Protein AF-A0A7S3TGA1-F1 (afdb_monomer_lite)

Sequence (172 aa):
MDKLKMSPAERLKDVHIKPIEQECLDRVFEYLINKGPKKDKEANGNHSEKIGPLDLAYTLQFLGCKPSKSDVNLIIWEVDDDLDGYVSRQEFLTMYKRCIDDKTGLEPRKLFNIVQFLMYDKKFKGRVTVEETLQILYVRHGRDKLDDEIKAIFGDDEKNNDGTEKEITYGQ

Foldseek 3Di:
DPPPDDDPVRVLVVQDDDPLRVVLLVVLLVQLLPQADQDDCVVCPPSSSWRALRSVCSLCVLLVHDDDSVRSQVLQVLQCPVPPRTHHPVSSVSLLSCVLPDPPPPRDCPVVLSSLVSSLVVPSNQKHFLVSCQVVLCVRPNPVCSVVVSCVVQNPDQADPVRHGDIDGSVD

InterPro domains:
  IPR002048 EF-hand domain [PF13833] (50-99)
  IPR002048 EF-hand domain [PS50222] (67-102)
  IPR011992 EF-hand domain pair [SSF47473] (14-164)

Organism: NCBI:txid141414

Structure (mmCIF, N/CA/C/O backbone):
data_AF-A0A7S3TGA1-F1
#
_entry.id   AF-A0A7S3TGA1-F1
#
loop_
_atom_site.group_PDB
_atom_site.id
_atom_site.type_symbol
_atom_site.label_atom_id
_atom_site.label_alt_id
_atom_site.label_comp_id
_atom_site.label_asym_id
_atom_site.label_entity_id
_atom_site.label_seq_id
_atom_site.pdbx_PDB_ins_code
_atom_site.Cartn_x
_atom_site.Cartn_y
_atom_site.Cartn_z
_atom_site.occupancy
_atom_site.B_iso_or_equiv
_atom_site.auth_seq_id
_atom_site.auth_comp_id
_atom_site.auth_asym_id
_atom_site.auth_atom_id
_atom_site.pdbx_PDB_model_num
ATOM 1 N N . MET A 1 1 ? -16.727 -29.244 -26.590 1.00 51.41 1 MET A N 1
ATOM 2 C CA . MET A 1 1 ? -15.536 -28.376 -26.511 1.00 51.41 1 MET A CA 1
ATOM 3 C C . MET A 1 1 ? -15.641 -27.621 -25.205 1.00 51.41 1 MET A C 1
ATOM 5 O O . MET A 1 1 ? -16.478 -26.730 -25.110 1.00 51.41 1 MET A O 1
ATOM 9 N N . ASP A 1 2 ? -14.889 -28.032 -24.188 1.00 61.47 2 ASP A N 1
ATOM 10 C CA . ASP A 1 2 ? -14.796 -27.249 -22.957 1.00 61.47 2 ASP A CA 1
ATOM 11 C C . ASP A 1 2 ? -14.170 -25.898 -23.297 1.00 61.47 2 ASP A C 1
ATOM 13 O O . ASP A 1 2 ? -13.144 -25.838 -23.980 1.00 61.47 2 ASP A O 1
ATOM 17 N N . LYS A 1 3 ? -14.819 -24.802 -22.890 1.00 69.44 3 LYS A N 1
ATOM 18 C CA . LYS A 1 3 ? -14.255 -23.463 -23.071 1.00 69.44 3 LYS A CA 1
ATOM 19 C C . LYS A 1 3 ? -12.900 -23.427 -22.360 1.00 69.44 3 LYS A C 1
ATOM 21 O O . LYS A 1 3 ? -12.820 -23.769 -21.180 1.00 69.44 3 LYS A O 1
ATOM 26 N N . LEU A 1 4 ? -11.852 -23.030 -23.084 1.00 77.06 4 LEU A N 1
ATOM 27 C CA . LEU A 1 4 ? -10.529 -22.789 -22.510 1.00 77.06 4 LEU A CA 1
ATOM 28 C C . LEU A 1 4 ? -10.679 -21.873 -21.288 1.00 77.06 4 LEU A C 1
ATOM 30 O O . LEU A 1 4 ? -11.367 -20.853 -21.349 1.00 77.06 4 LEU A O 1
ATOM 34 N N . LYS A 1 5 ? -10.080 -22.271 -20.162 1.00 81.06 5 LYS A N 1
ATOM 35 C CA . LYS A 1 5 ? -10.094 -21.463 -18.939 1.00 81.06 5 LYS A CA 1
ATOM 36 C C . LYS A 1 5 ? -9.314 -20.171 -19.186 1.00 81.06 5 LYS A C 1
ATOM 38 O O . LYS A 1 5 ? -8.224 -20.220 -19.746 1.00 81.06 5 LYS A O 1
ATOM 43 N N . MET A 1 6 ? -9.859 -19.046 -18.726 1.00 84.00 6 MET A N 1
ATOM 44 C CA . MET A 1 6 ? -9.195 -17.741 -18.803 1.00 84.00 6 MET A CA 1
ATOM 45 C C . MET A 1 6 ? -7.861 -17.761 -18.055 1.00 84.00 6 MET A C 1
ATOM 47 O O . MET A 1 6 ? -7.774 -18.276 -16.930 1.00 84.00 6 MET A O 1
ATOM 51 N N . SER A 1 7 ? -6.844 -17.154 -18.660 1.00 86.31 7 SER A N 1
ATOM 52 C CA . SER A 1 7 ? -5.553 -16.912 -18.020 1.00 86.31 7 SER A CA 1
ATOM 53 C C . SER A 1 7 ? -5.698 -15.959 -16.821 1.00 86.31 7 SER A C 1
ATOM 55 O O . SER A 1 7 ? -6.656 -15.184 -16.756 1.00 86.31 7 SER A O 1
ATOM 57 N N . PRO A 1 8 ? -4.755 -15.969 -15.861 1.00 83.44 8 PRO A N 1
ATOM 58 C CA . PRO A 1 8 ? -4.765 -15.012 -14.754 1.00 83.44 8 PRO A CA 1
ATOM 59 C C . PRO A 1 8 ? -4.818 -13.550 -15.224 1.00 83.44 8 PRO A C 1
ATOM 61 O O . PRO A 1 8 ? -5.605 -12.769 -14.699 1.00 83.44 8 PRO A O 1
ATOM 64 N N . ALA A 1 9 ? -4.059 -13.200 -16.266 1.00 85.50 9 ALA A N 1
ATOM 65 C CA . ALA A 1 9 ? -4.036 -11.849 -16.825 1.00 85.50 9 ALA A CA 1
ATOM 66 C C . ALA A 1 9 ? -5.381 -11.433 -17.442 1.00 85.50 9 ALA A C 1
ATOM 68 O O . ALA A 1 9 ? -5.774 -10.274 -17.337 1.00 85.50 9 ALA A O 1
ATOM 69 N N . GLU A 1 10 ? -6.106 -12.363 -18.070 1.00 88.06 10 GLU A N 1
ATOM 70 C CA . GLU A 1 10 ? -7.451 -12.087 -18.584 1.00 88.06 10 GLU A CA 1
ATOM 71 C C . GLU A 1 10 ? -8.452 -11.869 -17.454 1.00 88.06 10 GLU A C 1
ATOM 73 O O . GLU A 1 10 ? -9.232 -10.927 -17.535 1.00 88.06 10 GLU A O 1
ATOM 78 N N . ARG A 1 11 ? -8.387 -12.667 -16.379 1.00 87.62 11 ARG A N 1
ATOM 79 C CA . ARG A 1 11 ? -9.258 -12.483 -15.205 1.00 87.62 11 ARG A CA 1
ATOM 80 C C . ARG A 1 11 ? -9.038 -11.130 -14.529 1.00 87.62 11 ARG A C 1
ATOM 82 O O . ARG A 1 11 ? -9.996 -10.481 -14.130 1.00 87.62 11 ARG A O 1
ATOM 89 N N . LEU A 1 12 ? -7.790 -10.661 -14.461 1.00 90.25 12 LEU A N 1
ATOM 90 C CA . LEU A 1 12 ? -7.458 -9.361 -13.866 1.00 90.25 12 LEU A CA 1
ATOM 91 C C . LEU A 1 12 ? -8.063 -8.160 -14.614 1.00 90.25 12 LEU A C 1
ATOM 93 O O . LEU A 1 12 ? -8.151 -7.073 -14.037 1.00 90.25 12 LEU A O 1
ATOM 97 N N . LYS A 1 13 ? -8.492 -8.318 -15.875 1.00 89.56 13 LYS A N 1
ATOM 98 C CA . LYS A 1 13 ? -9.178 -7.245 -16.620 1.00 89.56 13 LYS A CA 1
ATOM 99 C C . LYS A 1 13 ? -10.551 -6.928 -16.030 1.00 89.56 13 LYS A C 1
ATOM 101 O O . LYS A 1 13 ? -10.957 -5.767 -16.051 1.00 89.56 13 LYS A O 1
ATOM 106 N N . ASP A 1 14 ? -11.202 -7.932 -15.452 1.00 91.25 14 ASP A N 1
ATOM 107 C CA . ASP A 1 14 ? -12.517 -7.810 -14.821 1.00 91.25 14 ASP A CA 1
ATOM 108 C C . ASP A 1 14 ? -12.419 -7.294 -13.373 1.00 91.25 14 ASP A C 1
ATOM 110 O O . ASP A 1 14 ? -13.424 -6.955 -12.750 1.00 91.25 14 ASP A O 1
ATOM 114 N N . VAL A 1 15 ? -11.200 -7.191 -12.827 1.00 92.50 15 VAL A N 1
ATOM 115 C CA . VAL A 1 15 ? -10.955 -6.636 -11.494 1.00 92.50 15 VAL A CA 1
ATOM 116 C C . VAL A 1 15 ? -10.896 -5.111 -11.576 1.00 92.50 15 VAL A C 1
ATOM 118 O O . VAL A 1 15 ? -9.992 -4.511 -12.177 1.00 92.50 15 VAL A O 1
ATOM 121 N N . HIS A 1 16 ? -11.877 -4.473 -10.943 1.00 93.50 16 HIS A N 1
ATOM 122 C CA . HIS A 1 16 ? -12.026 -3.023 -10.904 1.00 93.50 16 HIS A CA 1
ATOM 123 C C . HIS A 1 16 ? -11.640 -2.468 -9.535 1.00 93.50 16 HIS A C 1
ATOM 125 O O . HIS A 1 16 ? -12.184 -2.869 -8.507 1.00 93.50 16 HIS A O 1
ATOM 131 N N . ILE A 1 17 ? -10.712 -1.513 -9.539 1.00 95.25 17 ILE A N 1
ATOM 132 C CA . ILE A 1 17 ? -10.335 -0.762 -8.343 1.00 95.25 17 ILE A CA 1
ATOM 133 C C . ILE A 1 17 ? -11.395 0.319 -8.127 1.00 95.25 17 ILE A C 1
ATOM 135 O O . ILE A 1 17 ? -11.766 1.028 -9.065 1.00 95.25 17 ILE A O 1
ATOM 139 N N . LYS A 1 18 ? -11.918 0.431 -6.904 1.00 95.44 18 LYS A N 1
ATOM 140 C CA . LYS A 1 18 ? -12.952 1.421 -6.589 1.00 95.44 18 LYS A CA 1
ATOM 141 C C . LYS A 1 18 ? -12.352 2.836 -6.637 1.00 95.44 18 LYS A C 1
ATOM 143 O O . LYS A 1 18 ? -11.192 2.996 -6.263 1.00 95.44 18 LYS A O 1
ATOM 148 N N . PRO A 1 19 ? -13.114 3.878 -7.028 1.00 96.50 19 PRO A N 1
ATOM 149 C CA . PRO A 1 19 ? -12.568 5.230 -7.210 1.00 96.50 19 PRO A CA 1
ATOM 150 C C . PRO A 1 19 ? -11.812 5.782 -5.993 1.00 96.50 19 PRO A C 1
ATOM 152 O O . PRO A 1 19 ? -10.710 6.295 -6.135 1.00 96.50 19 PRO A O 1
ATOM 155 N N . ILE A 1 20 ? -12.355 5.585 -4.786 1.00 94.94 20 ILE A N 1
ATOM 156 C CA . ILE A 1 20 ? -11.719 6.020 -3.530 1.00 94.94 20 ILE A CA 1
ATOM 157 C C . ILE A 1 20 ? -10.365 5.329 -3.318 1.00 94.94 20 ILE A C 1
ATOM 159 O O . ILE A 1 20 ? -9.400 5.948 -2.873 1.00 94.94 20 ILE A O 1
ATOM 163 N N . GLU A 1 21 ? -10.278 4.037 -3.636 1.00 96.06 21 GLU A N 1
ATOM 164 C CA . GLU A 1 21 ? -9.020 3.300 -3.540 1.00 96.06 21 GLU A CA 1
ATOM 165 C C . GLU A 1 21 ? -8.040 3.760 -4.618 1.00 96.06 21 GLU A C 1
ATOM 167 O O . GLU A 1 21 ? -6.862 3.911 -4.319 1.00 96.06 21 GLU A O 1
ATOM 172 N N . GLN A 1 22 ? -8.518 4.052 -5.833 1.00 97.56 22 GLN A N 1
ATOM 173 C CA . GLN A 1 22 ? -7.689 4.591 -6.910 1.00 97.56 22 GLN A CA 1
ATOM 174 C C . GLN A 1 22 ? -7.050 5.926 -6.508 1.00 97.56 22 GLN A C 1
ATOM 176 O O . GLN A 1 22 ? -5.844 6.078 -6.649 1.00 97.56 22 GLN A O 1
ATOM 181 N N . GLU A 1 23 ? -7.808 6.857 -5.924 1.00 97.25 23 GLU A N 1
ATOM 182 C CA . GLU A 1 23 ? -7.262 8.127 -5.417 1.00 97.25 23 GLU A CA 1
ATOM 183 C C . GLU A 1 23 ? -6.178 7.906 -4.350 1.00 97.25 23 GLU A C 1
ATOM 185 O O . GLU A 1 23 ? -5.136 8.569 -4.348 1.00 97.25 23 GLU A O 1
ATOM 190 N N . CYS A 1 24 ? -6.396 6.945 -3.448 1.00 97.62 24 CYS A N 1
ATOM 191 C CA . CYS A 1 24 ? -5.409 6.594 -2.431 1.00 97.62 24 CYS A CA 1
ATOM 192 C C . CYS A 1 24 ? -4.154 5.968 -3.050 1.00 97.62 24 CYS A C 1
ATOM 194 O O . CYS A 1 24 ? -3.047 6.325 -2.656 1.00 97.62 24 CYS A O 1
ATOM 196 N N . LEU A 1 25 ? -4.314 5.066 -4.018 1.00 98.12 25 LEU A N 1
ATOM 197 C CA . LEU A 1 25 ? -3.214 4.420 -4.732 1.00 98.12 25 LEU A CA 1
ATOM 198 C C . LEU A 1 25 ? -2.373 5.426 -5.506 1.00 98.12 25 LEU A C 1
ATOM 200 O O . LEU A 1 25 ? -1.151 5.348 -5.461 1.00 98.12 25 LEU A O 1
ATOM 204 N N . ASP A 1 26 ? -3.012 6.388 -6.162 1.00 98.06 26 ASP A N 1
ATOM 205 C CA . ASP A 1 26 ? -2.339 7.436 -6.924 1.00 98.06 26 ASP A CA 1
ATOM 206 C C . ASP A 1 26 ? -1.488 8.299 -5.994 1.00 98.06 26 ASP A C 1
ATOM 208 O O . ASP A 1 26 ? -0.292 8.473 -6.220 1.00 98.06 26 ASP A O 1
ATOM 212 N N . ARG A 1 27 ? -2.070 8.738 -4.873 1.00 97.81 27 ARG A N 1
ATOM 213 C CA . ARG A 1 27 ? -1.353 9.479 -3.830 1.00 97.81 27 ARG A CA 1
ATOM 214 C C . ARG A 1 27 ? -0.170 8.689 -3.262 1.00 97.81 27 ARG A C 1
ATOM 216 O O . ARG A 1 27 ? 0.898 9.259 -3.048 1.00 97.81 27 ARG A O 1
ATOM 223 N N . VAL A 1 28 ? -0.352 7.398 -2.979 1.00 98.31 28 VAL A N 1
ATOM 224 C CA . VAL A 1 28 ? 0.708 6.546 -2.415 1.00 98.31 28 VAL A CA 1
ATOM 225 C C . VAL A 1 28 ? 1.814 6.295 -3.436 1.00 98.31 28 VAL A C 1
ATOM 227 O O . VAL A 1 28 ? 2.986 6.373 -3.077 1.00 98.31 28 VAL A O 1
ATOM 230 N N . PHE A 1 29 ? 1.473 6.043 -4.699 1.00 98.00 29 PHE A N 1
ATOM 231 C CA . PHE A 1 29 ? 2.457 5.856 -5.761 1.00 98.00 29 PHE A CA 1
ATOM 232 C C . PHE A 1 29 ? 3.330 7.107 -5.922 1.00 98.00 29 PHE A C 1
ATOM 234 O O . PHE A 1 29 ? 4.555 7.009 -5.863 1.00 98.00 29 PHE A O 1
ATOM 241 N N . GLU A 1 30 ? 2.708 8.286 -6.009 1.00 96.00 30 GLU A N 1
ATOM 242 C CA . GLU A 1 30 ? 3.414 9.571 -6.090 1.00 96.00 30 GLU A CA 1
ATOM 243 C C . GLU A 1 30 ? 4.302 9.837 -4.868 1.00 96.00 30 GLU A C 1
ATOM 245 O O . GLU A 1 30 ? 5.414 10.352 -4.990 1.00 96.00 30 GLU A O 1
ATOM 250 N N . TYR A 1 31 ? 3.848 9.459 -3.672 1.00 96.12 31 TYR A N 1
ATOM 251 C CA . TYR A 1 31 ? 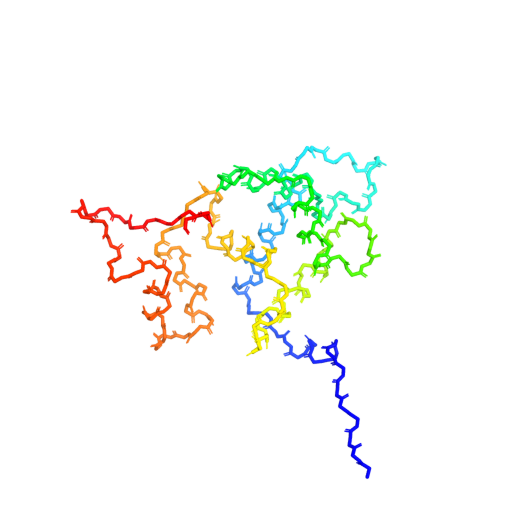4.678 9.543 -2.473 1.00 96.12 31 TYR A CA 1
ATOM 252 C C . TYR A 1 31 ? 5.912 8.641 -2.566 1.00 96.12 31 TYR A C 1
ATOM 254 O O . TYR A 1 31 ? 7.020 9.085 -2.260 1.00 96.12 31 TYR A O 1
ATOM 262 N N . LEU A 1 32 ? 5.729 7.389 -2.993 1.00 96.50 32 LEU A N 1
ATOM 263 C CA . LEU A 1 32 ? 6.805 6.406 -3.058 1.00 96.50 32 LEU A CA 1
ATOM 264 C C . LEU A 1 32 ? 7.874 6.827 -4.068 1.00 96.50 32 LEU A C 1
ATOM 266 O O . LEU A 1 32 ? 9.039 6.893 -3.694 1.00 96.50 32 LEU A O 1
ATOM 270 N N . ILE A 1 33 ? 7.514 7.198 -5.301 1.00 94.69 33 ILE A N 1
ATOM 271 C CA . ILE A 1 33 ? 8.513 7.543 -6.335 1.00 94.69 33 ILE A CA 1
ATOM 272 C C . ILE A 1 33 ? 9.401 8.744 -5.967 1.00 94.69 33 ILE A C 1
ATOM 274 O O . ILE A 1 33 ? 10.490 8.886 -6.527 1.00 94.69 33 ILE A O 1
ATOM 278 N N . ASN A 1 34 ? 8.939 9.588 -5.036 1.00 91.25 34 ASN A N 1
ATOM 279 C CA . ASN A 1 34 ? 9.599 10.814 -4.591 1.00 91.25 34 ASN A CA 1
ATOM 280 C C . ASN A 1 34 ? 10.273 10.686 -3.212 1.00 91.25 34 ASN A C 1
ATOM 282 O O . ASN A 1 34 ? 10.771 11.685 -2.685 1.00 91.25 34 ASN A O 1
ATOM 286 N N . LYS A 1 35 ? 10.269 9.498 -2.588 1.00 90.06 35 LYS A N 1
ATOM 287 C CA . LYS A 1 35 ? 10.774 9.338 -1.216 1.00 90.06 35 LYS A CA 1
ATOM 288 C C . LYS A 1 35 ? 12.297 9.232 -1.134 1.00 90.06 35 LYS A C 1
ATOM 290 O O . LYS A 1 35 ? 12.879 9.659 -0.136 1.00 90.06 35 LYS A O 1
ATOM 295 N N . GLY A 1 36 ? 12.930 8.631 -2.138 1.00 83.00 36 GLY A N 1
ATOM 296 C CA . GLY A 1 36 ? 14.375 8.465 -2.212 1.00 83.00 36 GLY A CA 1
ATOM 297 C C . GLY A 1 36 ? 15.124 9.741 -2.618 1.00 83.00 36 GLY A C 1
ATOM 298 O O . GLY A 1 36 ? 14.547 10.828 -2.698 1.00 83.00 36 GLY A O 1
ATOM 299 N N . PRO A 1 37 ? 16.445 9.641 -2.862 1.00 80.44 37 PRO A N 1
ATOM 300 C CA . PRO A 1 37 ? 17.227 10.762 -3.369 1.00 80.44 37 PRO A CA 1
ATOM 301 C C . PRO A 1 37 ? 16.658 11.249 -4.703 1.00 80.44 37 PRO A C 1
ATOM 303 O O . PRO A 1 37 ? 16.149 10.455 -5.494 1.00 80.44 37 PRO A O 1
ATOM 306 N N . LYS A 1 38 ? 16.774 12.560 -4.961 1.00 74.44 38 LYS A N 1
ATOM 307 C CA . LYS A 1 38 ? 16.297 13.169 -6.209 1.00 74.44 38 LYS A CA 1
ATOM 308 C C . LYS A 1 38 ? 16.849 12.399 -7.405 1.00 74.44 38 LYS A C 1
ATOM 310 O O . LYS A 1 38 ? 18.058 12.371 -7.628 1.00 74.44 38 LYS A O 1
ATOM 315 N N . LYS A 1 39 ? 15.944 11.798 -8.172 1.00 70.88 39 LYS A N 1
ATOM 316 C CA . LYS A 1 39 ? 16.275 11.113 -9.414 1.00 70.88 39 LYS A CA 1
ATOM 317 C C . LYS A 1 39 ? 16.481 12.176 -10.479 1.00 70.88 39 LYS A C 1
ATOM 319 O O . LYS A 1 39 ? 15.539 12.856 -10.879 1.00 70.88 39 LYS A O 1
ATOM 324 N N . ASP A 1 40 ? 17.726 12.348 -10.900 1.00 65.81 40 ASP A N 1
ATOM 325 C CA . ASP A 1 40 ? 18.031 13.144 -12.081 1.00 65.81 40 ASP A CA 1
ATOM 326 C C . ASP A 1 40 ? 17.332 12.498 -13.288 1.00 65.81 40 ASP A C 1
ATOM 328 O O . ASP A 1 40 ? 17.543 11.311 -13.560 1.00 65.81 40 ASP A O 1
ATOM 332 N N . LYS A 1 41 ? 16.449 13.250 -13.953 1.00 65.62 41 LYS A N 1
ATOM 333 C CA . LYS A 1 41 ? 15.647 12.750 -15.077 1.00 65.62 41 LYS A CA 1
ATOM 334 C C . LYS A 1 41 ? 16.504 12.467 -16.312 1.00 65.62 41 LYS A C 1
ATOM 336 O O . LYS A 1 41 ? 16.174 11.561 -17.069 1.00 65.62 41 LYS A O 1
ATOM 341 N N . GLU A 1 42 ? 17.601 13.199 -16.496 1.00 64.31 42 GLU A N 1
ATOM 342 C CA . GLU A 1 42 ? 18.506 13.021 -17.635 1.00 64.31 42 GLU A CA 1
ATOM 343 C C . GLU A 1 42 ? 19.399 11.791 -17.439 1.00 64.31 42 GLU A C 1
ATOM 345 O O . GLU A 1 42 ? 19.638 11.046 -18.387 1.00 64.31 42 GLU A O 1
ATOM 350 N N . ALA A 1 43 ? 19.831 11.522 -16.202 1.00 63.06 43 ALA A N 1
ATOM 351 C CA . ALA A 1 43 ? 20.693 10.377 -15.899 1.00 63.06 43 ALA A CA 1
ATOM 352 C C . ALA A 1 43 ? 19.933 9.052 -15.684 1.00 63.06 43 ALA A C 1
ATOM 354 O O . ALA A 1 43 ? 20.497 7.987 -15.928 1.00 63.06 43 ALA A O 1
ATOM 355 N N . ASN A 1 44 ? 18.677 9.094 -15.216 1.00 61.38 44 ASN A N 1
ATOM 356 C CA . ASN A 1 44 ? 17.915 7.891 -14.835 1.00 61.38 44 ASN A CA 1
ATOM 357 C C . ASN A 1 44 ? 16.818 7.482 -15.833 1.00 61.38 44 ASN A C 1
ATOM 359 O O . ASN A 1 44 ? 16.122 6.495 -15.590 1.00 61.38 44 ASN A O 1
ATOM 363 N N . GLY A 1 45 ? 16.628 8.228 -16.926 1.00 70.69 45 GLY A N 1
ATOM 364 C CA . GLY A 1 45 ? 15.590 7.950 -17.922 1.00 70.69 45 GLY A CA 1
ATOM 365 C C . GLY A 1 45 ? 14.202 7.730 -17.297 1.00 70.69 45 GLY A C 1
ATOM 366 O O . GLY A 1 45 ? 13.783 8.453 -16.384 1.00 70.69 45 GLY A O 1
ATOM 367 N N . ASN A 1 46 ? 13.507 6.682 -17.752 1.00 72.75 46 ASN A N 1
ATOM 368 C CA . ASN A 1 46 ? 12.154 6.331 -17.297 1.00 72.75 46 ASN A CA 1
ATOM 369 C C . ASN A 1 46 ? 12.090 5.839 -15.837 1.00 72.75 46 ASN A C 1
ATOM 371 O O . ASN A 1 46 ? 11.004 5.777 -15.269 1.00 72.75 46 ASN A O 1
ATOM 375 N N . HIS A 1 47 ? 13.218 5.519 -15.189 1.00 79.25 47 HIS A N 1
ATOM 376 C CA . HIS A 1 47 ? 13.215 5.052 -13.793 1.00 79.25 47 HIS A CA 1
ATOM 377 C C . HIS A 1 47 ? 12.899 6.176 -12.796 1.00 79.25 47 HIS A C 1
ATOM 379 O O . HIS A 1 47 ? 12.577 5.916 -11.635 1.00 79.25 47 HIS A O 1
ATOM 385 N N . SER A 1 48 ? 12.963 7.437 -13.241 1.00 81.44 48 SER A N 1
ATOM 386 C CA . SER A 1 48 ? 12.555 8.587 -12.430 1.00 81.44 48 SER A CA 1
ATOM 387 C C . SER A 1 48 ? 11.071 8.552 -12.035 1.00 81.44 48 SER A C 1
ATOM 389 O O . SER A 1 48 ? 10.719 9.069 -10.978 1.00 81.44 48 SER A O 1
ATOM 391 N N . GLU A 1 49 ? 10.235 7.868 -12.819 1.00 90.06 49 GLU A N 1
ATOM 392 C CA . GLU A 1 49 ? 8.780 7.750 -12.630 1.00 90.06 49 GLU A CA 1
ATOM 393 C C . GLU A 1 49 ? 8.356 6.375 -12.077 1.00 90.06 49 GLU A C 1
ATOM 395 O O . GLU A 1 49 ? 7.165 6.080 -11.962 1.00 90.06 49 GLU A O 1
ATOM 400 N N . LYS A 1 50 ? 9.325 5.519 -11.727 1.00 94.88 50 LYS A N 1
ATOM 401 C CA . LYS A 1 50 ? 9.102 4.190 -11.142 1.00 94.88 50 LYS A CA 1
ATOM 402 C C . LYS A 1 50 ? 9.538 4.159 -9.676 1.00 94.88 50 LYS A C 1
ATOM 404 O O . LYS A 1 50 ? 10.420 4.915 -9.266 1.00 94.88 50 LYS A O 1
ATOM 409 N N . ILE A 1 51 ? 8.954 3.272 -8.875 1.00 96.62 51 ILE A N 1
ATOM 410 C CA . ILE A 1 51 ? 9.373 3.053 -7.484 1.00 96.62 51 ILE A CA 1
ATOM 411 C C . ILE A 1 51 ? 10.670 2.244 -7.508 1.00 96.62 51 ILE A C 1
ATOM 413 O O . ILE A 1 51 ? 10.698 1.137 -8.036 1.00 96.62 51 ILE A O 1
ATOM 417 N N . GLY A 1 52 ? 11.744 2.795 -6.948 1.00 95.06 52 GLY A N 1
ATOM 418 C CA . GLY A 1 52 ? 13.039 2.130 -6.880 1.00 95.06 52 GLY A CA 1
ATOM 419 C C . GLY A 1 52 ? 13.350 1.531 -5.505 1.00 95.06 52 GLY A C 1
ATOM 420 O O . GLY A 1 52 ? 12.703 1.863 -4.506 1.00 95.06 52 GLY A O 1
ATOM 421 N N . PRO A 1 53 ? 14.415 0.715 -5.405 1.00 95.81 53 PRO A N 1
ATOM 422 C CA . PRO A 1 53 ? 14.844 0.131 -4.135 1.00 95.81 53 PRO A CA 1
ATOM 423 C C . PRO A 1 53 ? 15.134 1.180 -3.052 1.00 95.81 53 PRO A C 1
ATOM 425 O O . PRO A 1 53 ? 14.765 1.003 -1.895 1.00 95.81 53 PRO A O 1
ATOM 428 N N . LEU A 1 54 ? 15.767 2.305 -3.407 1.00 95.00 54 LEU A N 1
ATOM 429 C CA . LEU A 1 54 ? 16.056 3.358 -2.428 1.00 95.00 54 LEU A CA 1
ATOM 430 C C . LEU A 1 54 ? 14.775 4.003 -1.898 1.00 95.00 54 LEU A C 1
ATOM 432 O O . LEU A 1 54 ? 14.648 4.154 -0.687 1.00 95.00 54 LEU A O 1
ATOM 436 N N . ASP A 1 55 ? 13.813 4.319 -2.764 1.00 95.81 55 ASP A N 1
ATOM 437 C CA . ASP A 1 55 ? 12.521 4.882 -2.355 1.00 95.81 55 ASP A CA 1
ATOM 438 C C . ASP A 1 55 ? 11.826 4.007 -1.310 1.00 95.81 55 ASP A C 1
ATOM 440 O O . ASP A 1 55 ? 11.364 4.481 -0.265 1.00 95.81 55 ASP A O 1
ATOM 444 N N . LEU A 1 56 ? 11.811 2.702 -1.575 1.00 97.00 56 LEU A N 1
ATOM 445 C CA . LEU A 1 56 ? 11.219 1.716 -0.692 1.00 97.00 56 LEU A CA 1
ATOM 446 C C . LEU A 1 56 ? 12.008 1.578 0.617 1.00 97.00 56 LEU A C 1
ATOM 448 O O . LEU A 1 56 ? 11.409 1.524 1.690 1.00 97.00 56 LEU A O 1
ATOM 452 N N . ALA A 1 57 ? 13.343 1.587 0.558 1.00 97.06 57 ALA A N 1
ATOM 453 C CA . ALA A 1 57 ? 14.198 1.537 1.741 1.00 97.06 57 ALA A CA 1
ATOM 454 C C . ALA A 1 57 ? 13.966 2.742 2.667 1.00 97.06 57 ALA A C 1
ATOM 456 O O . ALA A 1 57 ? 13.772 2.560 3.870 1.00 97.06 57 ALA A O 1
ATOM 457 N N . TYR A 1 58 ? 13.931 3.961 2.116 1.00 96.06 58 TYR A N 1
ATOM 458 C CA . TYR A 1 58 ? 13.641 5.180 2.879 1.00 96.06 58 TYR A CA 1
ATOM 459 C C . TYR A 1 58 ? 12.224 5.170 3.454 1.00 96.06 58 TYR A C 1
ATOM 461 O O . TYR A 1 58 ? 12.020 5.607 4.586 1.00 96.06 58 TYR A O 1
ATOM 469 N N . THR A 1 59 ? 11.248 4.649 2.707 1.00 96.94 59 THR A N 1
ATOM 470 C CA . THR A 1 59 ? 9.871 4.492 3.195 1.00 96.94 59 THR A CA 1
ATOM 471 C C . THR A 1 59 ? 9.811 3.535 4.381 1.00 96.94 59 THR A C 1
ATOM 473 O O . THR A 1 59 ? 9.268 3.882 5.424 1.00 96.94 59 THR A O 1
ATOM 476 N N . LEU A 1 60 ? 10.417 2.355 4.267 1.00 96.44 60 LEU A N 1
ATOM 477 C CA . LEU A 1 60 ? 10.451 1.364 5.342 1.00 96.44 60 LEU A CA 1
ATOM 478 C C . LEU A 1 60 ? 11.176 1.890 6.587 1.00 96.44 60 LEU A C 1
ATOM 480 O O . LEU A 1 60 ? 10.692 1.693 7.697 1.00 96.44 60 LEU A O 1
ATOM 484 N N . GLN A 1 61 ? 12.293 2.603 6.417 1.00 95.56 61 GLN A N 1
ATOM 485 C CA . GLN A 1 61 ? 12.991 3.260 7.528 1.00 95.56 61 GLN A CA 1
ATOM 486 C C . GLN A 1 61 ? 12.128 4.331 8.198 1.00 95.56 61 GLN A C 1
ATOM 488 O O . GLN A 1 61 ? 12.083 4.407 9.425 1.00 95.56 61 GLN A O 1
ATOM 493 N N . PHE A 1 62 ? 11.412 5.133 7.405 1.00 95.12 62 PHE A N 1
ATOM 494 C CA . PHE A 1 62 ? 10.459 6.119 7.912 1.00 95.12 62 PHE A CA 1
ATOM 495 C C . PHE A 1 62 ? 9.331 5.464 8.724 1.00 95.12 62 PHE A C 1
ATOM 497 O O . PHE A 1 62 ? 8.951 5.981 9.770 1.00 95.12 62 PHE A O 1
ATOM 504 N N . LEU A 1 63 ? 8.854 4.300 8.284 1.00 95.88 63 LEU A N 1
ATOM 505 C CA . LEU A 1 63 ? 7.853 3.494 8.987 1.00 95.88 63 LEU A CA 1
ATOM 506 C C . LEU A 1 63 ? 8.415 2.727 10.203 1.00 95.88 63 LEU A C 1
ATOM 508 O O . LEU A 1 63 ? 7.696 1.945 10.821 1.00 95.88 63 LEU A O 1
ATOM 512 N N . GLY A 1 64 ? 9.684 2.943 10.563 1.00 94.44 64 GLY A N 1
ATOM 513 C CA . GLY A 1 64 ? 10.328 2.350 11.738 1.00 94.44 64 GLY A CA 1
ATOM 514 C C . GLY A 1 64 ? 10.957 0.972 11.506 1.00 94.44 64 GLY A C 1
ATOM 515 O O . GLY A 1 64 ? 11.502 0.383 12.442 1.00 94.44 64 GLY A O 1
ATOM 516 N N . CYS A 1 65 ? 10.936 0.451 10.279 1.00 94.88 65 CYS A N 1
ATOM 517 C CA . CYS A 1 65 ? 11.575 -0.815 9.933 1.00 94.88 65 CYS A CA 1
ATOM 518 C C . CYS A 1 65 ? 13.087 -0.651 9.697 1.00 94.88 65 CYS A C 1
ATOM 520 O O . CYS A 1 65 ? 13.588 0.426 9.377 1.00 94.88 65 CYS A O 1
ATOM 522 N N . LYS A 1 66 ? 13.832 -1.758 9.786 1.00 94.56 66 LYS A N 1
ATOM 523 C CA . LYS A 1 66 ? 15.270 -1.815 9.468 1.00 94.56 66 LYS A CA 1
ATOM 524 C C . LYS A 1 66 ? 15.528 -2.842 8.360 1.00 94.56 66 LYS A C 1
ATOM 526 O O . LYS A 1 66 ? 16.050 -3.916 8.656 1.00 94.56 66 LYS A O 1
ATOM 531 N N . PRO A 1 67 ? 15.114 -2.566 7.111 1.00 94.69 67 PRO A N 1
ATOM 532 C CA . PRO A 1 67 ? 15.235 -3.544 6.039 1.00 94.69 67 PRO A CA 1
ATOM 533 C C . PRO A 1 67 ? 16.692 -3.701 5.591 1.00 94.69 67 PRO A C 1
ATOM 535 O O . PRO A 1 67 ? 17.441 -2.722 5.516 1.00 94.69 67 PRO A O 1
ATOM 538 N N . SER A 1 68 ? 17.090 -4.923 5.241 1.00 97.19 68 SER A N 1
ATOM 539 C CA . SER A 1 68 ? 18.336 -5.151 4.510 1.00 97.19 68 SER A CA 1
ATOM 540 C C . SER A 1 68 ? 18.161 -4.831 3.020 1.00 97.19 68 SER A C 1
ATOM 542 O O . SER A 1 68 ? 17.045 -4.774 2.501 1.00 97.19 68 SER A O 1
ATOM 544 N N . LYS A 1 69 ? 19.272 -4.669 2.289 1.00 96.38 69 LYS A N 1
ATOM 545 C CA . LYS A 1 69 ? 19.232 -4.497 0.825 1.00 96.38 69 LYS A CA 1
ATOM 546 C C . LYS A 1 69 ? 18.520 -5.668 0.135 1.00 96.38 69 LYS A C 1
ATOM 548 O O . LYS A 1 69 ? 17.771 -5.455 -0.812 1.00 96.38 69 LYS A O 1
ATOM 553 N N . SER A 1 70 ? 18.744 -6.888 0.619 1.00 97.19 70 SER A N 1
ATOM 554 C CA . SER A 1 70 ? 18.113 -8.092 0.078 1.00 97.19 70 SER A CA 1
ATOM 555 C C . SER A 1 70 ? 16.605 -8.105 0.323 1.00 97.19 70 SER A C 1
ATOM 557 O O . SER A 1 70 ? 15.866 -8.488 -0.577 1.00 97.19 70 SER A O 1
ATOM 559 N N . ASP A 1 71 ? 16.143 -7.632 1.486 1.00 96.31 71 ASP A N 1
ATOM 560 C CA . ASP A 1 71 ? 14.707 -7.540 1.779 1.00 96.31 71 ASP A CA 1
ATOM 561 C C . ASP A 1 71 ? 14.014 -6.574 0.822 1.00 96.31 71 ASP A C 1
ATOM 563 O O . ASP A 1 71 ? 12.987 -6.909 0.241 1.00 96.31 71 ASP A O 1
ATOM 567 N N . VAL A 1 72 ? 14.602 -5.393 0.615 1.00 97.81 72 VAL A N 1
ATOM 568 C CA . VAL A 1 72 ? 14.073 -4.379 -0.308 1.00 97.81 72 VAL A CA 1
ATOM 569 C C . VAL A 1 72 ? 14.010 -4.917 -1.735 1.00 97.81 72 VAL A C 1
ATOM 571 O O . VAL A 1 72 ? 12.976 -4.805 -2.386 1.00 97.81 72 VAL A O 1
ATOM 574 N N . ASN A 1 73 ? 15.096 -5.531 -2.208 1.00 97.44 73 ASN A N 1
ATOM 575 C CA . ASN A 1 73 ? 15.143 -6.102 -3.551 1.00 97.44 73 ASN A CA 1
ATOM 576 C C . ASN A 1 73 ? 14.110 -7.218 -3.732 1.00 97.44 73 ASN A C 1
ATOM 578 O O . ASN A 1 73 ? 13.508 -7.310 -4.793 1.00 97.44 73 ASN A O 1
ATOM 582 N N . LEU A 1 74 ? 13.879 -8.037 -2.703 1.00 97.69 74 LEU A N 1
ATOM 583 C CA . LEU A 1 74 ? 12.863 -9.082 -2.749 1.00 97.69 74 LEU A CA 1
ATOM 584 C C . LEU A 1 74 ? 11.449 -8.493 -2.849 1.00 97.69 74 LEU A C 1
ATOM 586 O O . LEU A 1 74 ? 10.639 -9.015 -3.600 1.00 97.69 74 LEU A O 1
ATOM 590 N N . ILE A 1 75 ? 11.160 -7.397 -2.139 1.00 97.88 75 ILE A N 1
ATOM 591 C CA . ILE A 1 75 ? 9.853 -6.725 -2.227 1.00 97.88 75 ILE A CA 1
ATOM 592 C C . ILE A 1 75 ? 9.614 -6.150 -3.630 1.00 97.88 75 ILE A C 1
ATOM 594 O O . ILE A 1 75 ? 8.498 -6.232 -4.133 1.00 97.88 75 ILE A O 1
ATOM 598 N N . ILE A 1 76 ? 10.643 -5.573 -4.259 1.00 98.00 76 ILE A N 1
ATOM 599 C CA . ILE A 1 76 ? 10.557 -5.102 -5.650 1.00 98.00 76 ILE A CA 1
ATOM 600 C C . ILE A 1 76 ? 10.336 -6.288 -6.597 1.00 98.00 76 ILE A C 1
ATOM 602 O O . ILE A 1 76 ? 9.411 -6.265 -7.401 1.00 98.00 76 ILE A O 1
ATOM 606 N N . TRP A 1 77 ? 11.124 -7.354 -6.438 1.00 97.62 77 TRP A N 1
ATOM 607 C CA . TRP A 1 77 ? 11.069 -8.549 -7.282 1.00 97.62 77 TRP A CA 1
ATOM 608 C C . TRP A 1 77 ? 9.712 -9.271 -7.254 1.00 97.62 77 TRP A C 1
ATOM 610 O O . TRP A 1 77 ? 9.332 -9.892 -8.236 1.00 97.62 77 TRP A O 1
ATOM 620 N N . GLU A 1 78 ? 8.952 -9.178 -6.157 1.00 96.25 78 GLU A N 1
ATOM 621 C CA . GLU A 1 78 ? 7.586 -9.725 -6.073 1.00 96.25 78 GLU A CA 1
ATOM 622 C C . GLU A 1 78 ? 6.606 -9.093 -7.087 1.00 96.25 78 GLU A C 1
ATOM 624 O O . GLU A 1 78 ? 5.538 -9.655 -7.331 1.00 96.25 78 GLU A O 1
ATOM 629 N N . VAL A 1 79 ? 6.938 -7.920 -7.638 1.00 97.00 79 VAL A N 1
ATOM 630 C CA . VAL A 1 79 ? 6.025 -7.073 -8.424 1.00 97.00 79 VAL A CA 1
ATOM 631 C C . VAL A 1 79 ? 6.594 -6.664 -9.788 1.00 97.00 79 VAL A C 1
ATOM 633 O O . VAL A 1 79 ? 5.820 -6.352 -10.689 1.00 97.00 79 VAL A O 1
ATOM 636 N N . ASP A 1 80 ? 7.916 -6.656 -9.923 1.00 97.56 80 ASP A N 1
ATOM 637 C CA . ASP A 1 80 ? 8.671 -6.337 -11.138 1.00 97.56 80 ASP A CA 1
ATOM 638 C C . ASP A 1 80 ? 8.490 -7.439 -12.204 1.00 97.56 80 ASP A C 1
ATOM 640 O O . ASP A 1 80 ? 9.173 -8.466 -12.193 1.00 97.56 80 ASP A O 1
ATOM 644 N N . ASP A 1 81 ? 7.509 -7.248 -13.092 1.00 94.19 81 ASP A N 1
ATOM 645 C CA . ASP A 1 81 ? 7.152 -8.205 -14.143 1.00 94.19 81 ASP A CA 1
ATOM 646 C C . ASP A 1 81 ? 8.088 -8.034 -15.368 1.00 94.19 81 ASP A C 1
ATOM 648 O O . ASP A 1 81 ? 8.292 -9.000 -16.114 1.00 94.19 81 ASP A O 1
ATOM 652 N N . ASP A 1 82 ? 8.640 -6.829 -15.599 1.00 95.69 82 ASP A N 1
ATOM 653 C CA . ASP A 1 82 ? 9.552 -6.529 -16.720 1.00 95.69 82 ASP A CA 1
ATOM 654 C C . ASP A 1 82 ? 11.052 -6.740 -16.410 1.00 95.69 82 ASP A C 1
ATOM 656 O O . ASP A 1 82 ? 11.873 -6.773 -17.335 1.00 95.69 82 ASP A O 1
ATOM 660 N N . LEU A 1 83 ? 11.379 -7.032 -15.146 1.00 95.38 83 LEU A N 1
ATOM 661 C CA . LEU A 1 83 ? 12.712 -7.325 -14.610 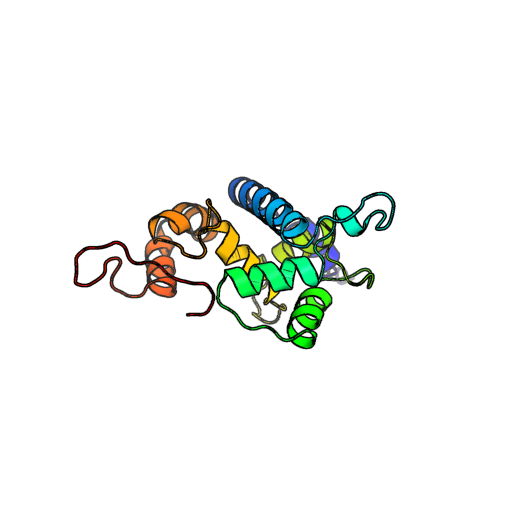1.00 95.38 83 LEU A CA 1
ATOM 662 C C . LEU A 1 83 ? 13.707 -6.163 -14.741 1.00 95.38 83 LEU A C 1
ATOM 664 O O . LEU A 1 83 ? 14.919 -6.395 -14.849 1.00 95.38 83 LEU A O 1
ATOM 668 N N . ASP A 1 84 ? 13.229 -4.919 -14.733 1.00 94.56 84 ASP A N 1
ATOM 669 C CA . ASP A 1 84 ? 14.095 -3.740 -14.785 1.00 94.56 84 ASP A CA 1
ATOM 670 C C . ASP A 1 84 ? 14.644 -3.304 -13.413 1.00 94.56 84 ASP A C 1
ATOM 672 O O . ASP A 1 84 ? 15.531 -2.445 -13.335 1.00 94.56 84 ASP A O 1
ATOM 676 N N . GLY A 1 85 ? 14.189 -3.940 -12.329 1.00 95.31 85 GLY A N 1
ATOM 677 C CA . GLY A 1 85 ? 14.592 -3.651 -10.955 1.00 95.31 85 GLY A CA 1
ATOM 678 C C . GLY A 1 85 ? 13.837 -2.485 -10.311 1.00 95.31 85 GLY A C 1
ATOM 679 O O . GLY A 1 85 ? 14.256 -2.006 -9.248 1.00 95.31 85 GLY A O 1
ATOM 680 N N . TYR A 1 86 ? 12.752 -2.021 -10.929 1.00 96.19 86 TYR A N 1
ATOM 681 C CA . TYR A 1 86 ? 11.866 -0.968 -10.450 1.00 96.19 86 TYR A CA 1
ATOM 682 C C . TYR A 1 86 ? 10.403 -1.418 -10.557 1.00 96.19 86 TYR A C 1
ATOM 684 O O . TYR A 1 86 ? 10.073 -2.407 -11.189 1.00 96.19 86 TYR A O 1
ATOM 692 N N . VAL A 1 87 ? 9.495 -0.681 -9.914 1.00 97.75 87 VAL A N 1
ATOM 693 C CA . VAL A 1 87 ? 8.051 -0.929 -10.036 1.00 97.75 87 VAL A CA 1
ATOM 694 C C . VAL A 1 87 ? 7.397 0.238 -10.759 1.00 97.75 87 VAL A C 1
ATOM 696 O O . VAL A 1 87 ? 7.308 1.357 -10.241 1.00 97.75 87 VAL A O 1
ATOM 699 N N . SER A 1 88 ? 6.926 -0.024 -11.972 1.00 97.25 88 SER A N 1
ATOM 700 C CA . SER A 1 88 ? 6.137 0.909 -12.768 1.00 97.25 88 SER A CA 1
ATOM 701 C C . SER A 1 88 ? 4.721 1.091 -12.215 1.00 97.25 88 SER A C 1
ATOM 703 O O . SER A 1 88 ? 4.210 0.295 -11.423 1.00 97.25 88 SER A O 1
ATOM 705 N N . ARG A 1 89 ? 4.025 2.132 -12.689 1.00 97.25 89 ARG A N 1
ATOM 706 C CA . ARG A 1 89 ? 2.614 2.361 -12.342 1.00 97.25 89 ARG A CA 1
ATOM 707 C C . ARG A 1 89 ? 1.723 1.181 -12.740 1.00 97.25 89 ARG A C 1
ATOM 709 O O . ARG A 1 89 ? 0.785 0.850 -12.017 1.00 97.25 89 ARG A O 1
ATOM 716 N N . GLN A 1 90 ? 2.008 0.544 -13.876 1.00 96.50 90 GLN A N 1
ATOM 717 C CA . GLN A 1 90 ? 1.228 -0.593 -14.356 1.00 96.50 90 GLN A CA 1
ATOM 718 C C . GLN A 1 90 ? 1.422 -1.823 -13.460 1.00 96.50 90 GLN A C 1
ATOM 720 O O . GLN A 1 90 ? 0.435 -2.459 -13.089 1.00 96.50 90 GLN A O 1
ATOM 725 N N . GLU A 1 91 ? 2.657 -2.137 -13.075 1.00 97.56 91 GLU A N 1
ATOM 726 C CA . GLU A 1 91 ? 2.976 -3.252 -12.169 1.00 97.56 91 GLU A CA 1
ATOM 727 C C . GLU A 1 91 ? 2.388 -3.024 -10.779 1.00 97.56 91 GLU A C 1
ATOM 729 O O . GLU A 1 91 ? 1.732 -3.906 -10.230 1.00 97.56 91 GLU A O 1
ATOM 734 N N . PHE A 1 92 ? 2.497 -1.799 -10.260 1.00 98.25 92 PHE A N 1
ATOM 735 C CA . PHE A 1 92 ? 1.896 -1.396 -8.992 1.00 98.25 92 PHE A CA 1
ATOM 736 C C . PHE A 1 92 ? 0.382 -1.658 -8.946 1.00 98.25 92 PHE A C 1
ATOM 738 O O . PHE A 1 92 ? -0.124 -2.286 -8.014 1.00 98.25 92 PHE A O 1
ATOM 745 N N . LEU A 1 93 ? -0.355 -1.217 -9.973 1.00 97.69 93 LEU A N 1
ATOM 746 C CA . LEU A 1 93 ? -1.800 -1.449 -10.056 1.00 97.69 93 LEU A CA 1
ATOM 747 C C . LEU A 1 93 ? -2.132 -2.925 -10.310 1.00 97.69 93 LEU A C 1
ATOM 749 O O . LEU A 1 93 ? -3.149 -3.418 -9.824 1.00 97.69 93 LEU A O 1
ATOM 753 N N . THR A 1 94 ? -1.287 -3.638 -11.054 1.00 96.69 94 THR A N 1
ATOM 754 C CA . THR A 1 94 ? -1.460 -5.072 -11.319 1.00 96.69 94 THR A CA 1
ATOM 755 C C . THR A 1 94 ? -1.296 -5.886 -10.037 1.00 96.69 94 THR A C 1
ATOM 757 O O . THR A 1 94 ? -2.162 -6.706 -9.739 1.00 96.69 94 THR A O 1
ATOM 760 N N . MET A 1 95 ? -0.265 -5.605 -9.234 1.00 97.25 95 MET A N 1
ATOM 761 C CA . MET A 1 95 ? -0.074 -6.189 -7.903 1.00 97.25 95 MET A CA 1
ATOM 762 C C . MET A 1 95 ? -1.279 -5.925 -7.004 1.00 97.25 95 MET A C 1
ATOM 764 O O . MET A 1 95 ? -1.794 -6.857 -6.384 1.00 97.25 95 MET A O 1
ATOM 768 N N . TYR A 1 96 ? -1.783 -4.688 -6.983 1.00 97.31 96 TYR A N 1
ATOM 769 C CA . TYR A 1 96 ? -2.944 -4.358 -6.165 1.00 97.31 96 TYR A CA 1
ATOM 770 C C . TYR A 1 96 ? -4.167 -5.194 -6.561 1.00 97.31 96 TYR A C 1
ATOM 772 O O . TYR A 1 96 ? -4.811 -5.795 -5.702 1.00 97.31 96 TYR A O 1
ATOM 780 N N . LYS A 1 97 ? -4.447 -5.298 -7.868 1.00 96.38 97 LYS A N 1
ATOM 781 C CA . LYS A 1 97 ? -5.546 -6.120 -8.398 1.00 96.38 97 LYS A CA 1
ATOM 782 C C . LYS A 1 97 ? -5.386 -7.604 -8.068 1.00 96.38 97 LYS A C 1
ATOM 784 O O . LYS A 1 97 ? -6.369 -8.223 -7.672 1.00 96.38 97 LYS A O 1
ATOM 789 N N . ARG A 1 98 ? -4.172 -8.158 -8.197 1.00 95.38 98 ARG A N 1
ATOM 790 C CA . ARG A 1 98 ? -3.861 -9.544 -7.797 1.00 95.38 98 ARG A CA 1
ATOM 791 C C . ARG A 1 98 ? -4.220 -9.762 -6.324 1.00 95.38 98 ARG A C 1
ATOM 793 O O . ARG A 1 98 ? -4.978 -10.671 -6.009 1.00 95.38 98 ARG A O 1
ATOM 800 N N . CYS A 1 99 ? -3.779 -8.871 -5.437 1.00 95.62 99 CYS A N 1
ATOM 801 C CA . CYS A 1 99 ? -3.973 -9.022 -3.993 1.00 95.62 99 CYS A CA 1
ATOM 802 C C . CYS A 1 99 ? -5.431 -8.879 -3.525 1.00 95.62 99 CYS A C 1
ATOM 804 O O . CYS A 1 99 ? -5.821 -9.560 -2.572 1.00 95.62 99 CYS A O 1
ATOM 806 N N . ILE A 1 100 ? -6.232 -8.005 -4.152 1.00 93.56 100 ILE A N 1
ATOM 807 C CA . ILE A 1 100 ? -7.651 -7.825 -3.782 1.00 93.56 100 ILE A CA 1
ATOM 808 C C . ILE A 1 100 ? -8.567 -8.921 -4.346 1.00 93.56 100 ILE A C 1
ATOM 810 O O . ILE A 1 100 ? -9.618 -9.177 -3.762 1.00 93.56 100 ILE A O 1
ATOM 814 N N . ASP A 1 101 ? -8.194 -9.562 -5.460 1.00 92.44 101 ASP A N 1
ATOM 815 C CA . ASP A 1 101 ? -8.936 -10.700 -6.032 1.00 92.44 101 ASP A CA 1
ATOM 816 C C . ASP A 1 101 ? -8.458 -12.057 -5.477 1.00 92.44 101 ASP A C 1
ATOM 818 O O . ASP A 1 101 ? -9.128 -13.081 -5.630 1.00 92.44 101 ASP A O 1
ATOM 822 N N . ASP A 1 102 ? -7.314 -12.083 -4.790 1.00 93.19 102 ASP A N 1
ATOM 823 C CA . ASP A 1 102 ? -6.737 -13.302 -4.234 1.00 93.19 102 ASP A CA 1
ATOM 824 C C . ASP A 1 102 ? -7.537 -13.857 -3.049 1.00 93.19 102 ASP A C 1
ATOM 826 O O . ASP A 1 102 ? -7.446 -13.398 -1.910 1.00 93.19 102 ASP A O 1
ATOM 830 N N . LYS A 1 103 ? -8.275 -14.930 -3.339 1.00 88.94 103 LYS A N 1
ATOM 831 C CA . LYS A 1 103 ? -9.034 -15.738 -2.370 1.00 88.94 103 LYS A CA 1
ATOM 832 C C . LYS A 1 103 ? -8.209 -16.861 -1.741 1.00 88.94 103 LYS A C 1
ATOM 834 O O . LYS A 1 103 ? -8.704 -17.541 -0.848 1.00 88.94 103 LYS A O 1
ATOM 839 N N . THR A 1 104 ? -7.003 -17.113 -2.247 1.00 91.31 104 THR A N 1
ATOM 840 C CA . THR A 1 104 ? -6.146 -18.221 -1.801 1.00 91.31 104 THR A CA 1
ATOM 841 C C . THR A 1 104 ? -5.187 -17.802 -0.693 1.00 91.31 104 THR A C 1
ATOM 843 O O . THR A 1 104 ? -4.752 -18.653 0.078 1.00 91.31 104 THR A O 1
ATOM 846 N N . GLY A 1 105 ? -4.874 -16.505 -0.604 1.00 89.00 105 GLY A N 1
ATOM 847 C CA . GLY A 1 105 ? -3.884 -15.965 0.325 1.00 89.00 105 GLY A CA 1
ATOM 848 C C . GLY A 1 105 ? -2.441 -16.257 -0.092 1.00 89.00 105 GLY A C 1
ATOM 849 O O . GLY A 1 105 ? -1.540 -16.102 0.728 1.00 89.00 105 GLY A O 1
ATOM 850 N N . LEU A 1 106 ? -2.220 -16.715 -1.330 1.00 91.44 106 LEU A N 1
ATOM 851 C CA . LEU A 1 106 ? -0.908 -17.127 -1.836 1.00 91.44 106 LEU A CA 1
ATOM 852 C C . LEU A 1 106 ? -0.199 -16.039 -2.647 1.00 91.44 106 LEU A C 1
ATOM 854 O O . LEU A 1 106 ? 0.977 -16.212 -2.965 1.00 91.44 106 LEU A O 1
ATOM 858 N N . GLU A 1 107 ? -0.878 -14.939 -2.991 1.00 94.44 107 GLU A N 1
ATOM 859 C CA . GLU A 1 107 ? -0.211 -13.823 -3.667 1.00 94.44 107 GLU A CA 1
ATOM 860 C C . GLU A 1 107 ? 0.866 -13.205 -2.754 1.00 94.44 107 GLU A C 1
ATOM 862 O O . GLU A 1 107 ? 0.630 -13.034 -1.550 1.00 94.44 107 GLU A O 1
ATOM 867 N N . PRO A 1 108 ? 2.041 -12.833 -3.295 1.00 95.19 108 PRO A N 1
ATOM 868 C CA . PRO A 1 108 ? 3.027 -12.051 -2.562 1.00 95.19 108 PRO A CA 1
ATOM 869 C C . PRO A 1 108 ? 2.445 -10.698 -2.139 1.00 95.19 108 PRO A C 1
ATOM 871 O O . PRO A 1 108 ? 1.866 -9.968 -2.941 1.00 95.19 108 PRO A O 1
ATOM 874 N N . ARG A 1 109 ? 2.585 -10.354 -0.854 1.00 96.25 109 ARG A N 1
ATOM 875 C CA . ARG A 1 109 ? 1.880 -9.213 -0.245 1.00 96.25 109 ARG A CA 1
ATOM 876 C C . ARG A 1 109 ? 2.793 -8.191 0.417 1.00 96.25 109 ARG A C 1
ATOM 878 O O . ARG A 1 109 ? 2.286 -7.290 1.080 1.00 96.25 109 ARG A O 1
ATOM 885 N N . LYS A 1 110 ? 4.122 -8.270 0.279 1.00 96.38 110 LYS A N 1
ATOM 886 C CA . LYS A 1 110 ? 4.986 -7.354 1.041 1.00 96.38 110 LYS A CA 1
ATOM 887 C C . LYS A 1 110 ? 4.815 -5.911 0.588 1.00 96.38 110 LYS A C 1
ATOM 889 O O . LYS A 1 110 ? 4.555 -5.054 1.428 1.00 96.38 110 LYS A O 1
ATOM 894 N N . LEU A 1 111 ? 4.890 -5.641 -0.720 1.00 97.81 111 LEU A N 1
ATOM 895 C CA . LEU A 1 111 ? 4.633 -4.290 -1.230 1.00 97.81 111 LEU A CA 1
ATOM 896 C C . LEU A 1 111 ? 3.170 -3.887 -1.002 1.00 97.81 111 LEU A C 1
ATOM 898 O O . LEU A 1 111 ? 2.907 -2.759 -0.593 1.00 97.81 111 LEU A O 1
ATOM 902 N N . PHE A 1 112 ? 2.231 -4.822 -1.185 1.00 97.56 112 PHE A N 1
ATOM 903 C CA . PHE A 1 112 ? 0.805 -4.600 -0.930 1.00 97.56 112 PHE A CA 1
ATOM 904 C C . PHE A 1 112 ? 0.528 -4.111 0.496 1.00 97.56 112 PHE A C 1
ATOM 906 O O . PHE A 1 112 ? -0.192 -3.133 0.674 1.00 97.56 112 PHE A O 1
ATOM 913 N N . ASN A 1 113 ? 1.124 -4.741 1.510 1.00 96.25 113 ASN A N 1
ATOM 914 C CA . ASN A 1 113 ? 0.917 -4.381 2.912 1.00 96.25 113 ASN A CA 1
ATOM 915 C C . ASN A 1 113 ? 1.440 -2.971 3.218 1.00 96.25 113 ASN A C 1
ATOM 917 O O . ASN A 1 113 ? 0.756 -2.200 3.892 1.00 96.25 113 ASN A O 1
ATOM 921 N N . ILE A 1 114 ? 2.611 -2.609 2.679 1.00 97.56 114 ILE A N 1
ATOM 922 C CA . ILE A 1 114 ? 3.176 -1.254 2.804 1.00 97.56 114 ILE A CA 1
ATOM 923 C C . ILE A 1 114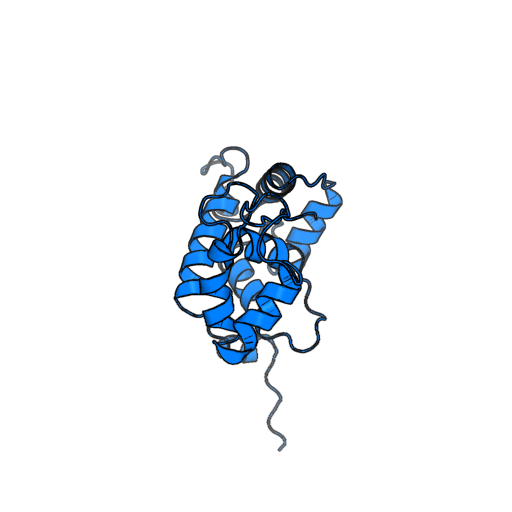 ? 2.221 -0.238 2.174 1.00 97.56 114 ILE A C 1
ATOM 925 O O . ILE A 1 114 ? 1.872 0.767 2.790 1.00 97.56 114 ILE A O 1
ATOM 929 N N . VAL A 1 115 ? 1.764 -0.519 0.953 1.00 97.94 115 VAL A N 1
ATOM 930 C CA . VAL A 1 115 ? 0.841 0.349 0.214 1.00 97.94 115 VAL A CA 1
ATOM 931 C C . VAL A 1 115 ? -0.476 0.501 0.961 1.00 97.94 115 VAL A C 1
ATOM 933 O O . VAL A 1 115 ? -0.935 1.623 1.141 1.00 97.94 115 VAL A O 1
ATOM 936 N N . GLN A 1 116 ? -1.054 -0.592 1.457 1.00 96.50 116 GLN A N 1
ATOM 937 C CA . GLN A 1 116 ? -2.296 -0.575 2.221 1.00 96.50 116 GLN A CA 1
ATOM 938 C C . GLN A 1 116 ? -2.183 0.301 3.472 1.00 96.50 116 GLN A C 1
ATOM 940 O O . GLN A 1 116 ? -3.068 1.116 3.726 1.00 96.50 116 GLN A O 1
ATOM 945 N N . PHE A 1 117 ? -1.086 0.187 4.224 1.00 97.31 117 PHE A N 1
ATOM 946 C CA . PHE A 1 117 ? -0.850 1.054 5.378 1.00 97.31 117 PHE A CA 1
ATOM 947 C C . PHE A 1 117 ? -0.774 2.535 4.972 1.00 97.31 117 PHE A C 1
ATOM 949 O O . PHE A 1 117 ? -1.436 3.382 5.568 1.00 97.31 117 PHE A O 1
ATOM 956 N N . LEU A 1 118 ? -0.028 2.855 3.910 1.00 97.69 118 LEU A N 1
ATOM 957 C CA . LEU A 1 118 ? 0.107 4.227 3.402 1.00 97.69 118 LEU A CA 1
ATOM 958 C C . LEU A 1 118 ? -1.194 4.782 2.788 1.00 97.69 118 LEU A C 1
ATOM 960 O O . LEU A 1 118 ? -1.406 6.000 2.756 1.00 97.69 118 LEU A O 1
ATOM 964 N N . MET A 1 119 ? -2.091 3.913 2.311 1.00 97.69 119 MET A N 1
ATOM 965 C CA . MET A 1 119 ? -3.430 4.316 1.881 1.00 97.69 119 MET A CA 1
ATOM 966 C C . MET A 1 119 ? -4.252 4.831 3.070 1.00 97.69 119 MET A C 1
ATOM 968 O O . MET A 1 119 ? -4.951 5.832 2.909 1.00 97.69 119 MET A O 1
ATOM 972 N N . TYR A 1 120 ? -4.122 4.219 4.251 1.00 96.88 120 TYR A N 1
ATOM 973 C CA . TYR A 1 120 ? -4.734 4.729 5.482 1.00 96.88 120 TYR A CA 1
ATOM 974 C C . TYR A 1 120 ? -4.032 5.994 5.999 1.00 96.88 120 TYR A C 1
ATOM 976 O O . TYR A 1 120 ? -4.696 6.954 6.385 1.00 96.88 120 TYR A O 1
ATOM 984 N N . ASP A 1 121 ? -2.699 6.049 5.944 1.00 96.69 121 ASP A N 1
ATOM 985 C CA . ASP A 1 121 ? -1.909 7.203 6.393 1.00 96.69 121 ASP A CA 1
ATOM 986 C C . ASP A 1 121 ? -1.985 8.382 5.401 1.00 96.69 121 ASP A C 1
ATOM 988 O O . ASP A 1 121 ? -1.080 8.650 4.603 1.00 96.69 121 ASP A O 1
ATOM 992 N N . LYS A 1 122 ? -3.105 9.114 5.439 1.00 93.31 122 LYS A N 1
ATOM 993 C CA . LYS A 1 122 ? -3.411 10.224 4.516 1.00 93.31 122 LYS A CA 1
ATOM 994 C C . LYS A 1 122 ? -2.349 11.325 4.514 1.00 93.31 122 LYS A C 1
ATOM 996 O O . LYS A 1 122 ? -2.159 11.982 3.491 1.00 93.31 122 LYS A O 1
ATOM 1001 N N . LYS A 1 123 ? -1.684 11.542 5.653 1.00 94.31 123 LYS A N 1
ATOM 1002 C CA . LYS A 1 123 ? -0.697 12.615 5.857 1.00 94.31 123 LYS A CA 1
ATOM 1003 C C . LYS A 1 123 ? 0.749 12.119 5.864 1.00 94.31 123 LYS A C 1
ATOM 1005 O O . LYS A 1 123 ? 1.646 12.938 6.044 1.00 94.31 123 LYS A O 1
ATOM 1010 N N . PHE A 1 124 ? 0.976 10.822 5.667 1.00 96.00 124 PHE A N 1
ATOM 1011 C CA . PHE A 1 124 ? 2.293 10.195 5.739 1.00 96.00 124 PHE A CA 1
ATOM 1012 C C . PHE A 1 124 ? 3.025 10.510 7.052 1.00 96.00 124 PHE A C 1
ATOM 1014 O O . PHE A 1 124 ? 4.189 10.913 7.035 1.00 96.00 124 PHE A O 1
ATOM 1021 N N . LYS A 1 125 ? 2.326 10.373 8.186 1.00 95.38 125 LYS A N 1
ATOM 1022 C CA . LYS A 1 125 ? 2.852 10.611 9.544 1.00 95.38 125 LYS A CA 1
ATOM 1023 C C . LYS A 1 125 ? 3.482 9.362 10.182 1.00 95.38 125 LYS A C 1
ATOM 1025 O O . LYS A 1 125 ? 4.093 9.472 11.242 1.00 95.38 125 LYS A O 1
ATOM 1030 N N . GLY A 1 126 ? 3.354 8.196 9.548 1.00 95.12 126 GLY A N 1
ATOM 1031 C CA . GLY A 1 126 ? 3.876 6.907 10.016 1.00 95.12 126 GLY A CA 1
ATOM 1032 C C . GLY A 1 126 ? 3.016 6.231 11.087 1.00 95.12 126 GLY A C 1
ATOM 1033 O O . GLY A 1 126 ? 3.431 5.223 11.657 1.00 95.12 126 GLY A O 1
ATOM 1034 N N . ARG A 1 127 ? 1.831 6.780 11.371 1.00 94.75 127 ARG A N 1
ATOM 1035 C CA . ARG A 1 127 ? 0.846 6.256 12.324 1.00 94.75 127 ARG A CA 1
ATOM 1036 C C . ARG A 1 127 ? -0.545 6.374 11.725 1.00 94.75 127 ARG A C 1
ATOM 1038 O O . ARG A 1 127 ? -0.773 7.286 10.935 1.00 94.75 127 ARG A O 1
ATOM 1045 N N . VAL A 1 128 ? -1.449 5.481 12.101 1.00 95.31 128 VAL A N 1
ATOM 1046 C CA . VAL A 1 128 ? -2.816 5.441 11.564 1.00 95.31 128 VAL A CA 1
ATOM 1047 C C . VAL A 1 128 ? -3.809 5.290 12.707 1.00 95.31 128 VAL A C 1
ATOM 1049 O O . VAL A 1 128 ? -3.674 4.362 13.502 1.00 95.31 128 VAL A O 1
ATOM 1052 N N . THR A 1 129 ? -4.794 6.185 12.782 1.00 93.81 129 THR A N 1
ATOM 1053 C CA . THR A 1 129 ? -5.922 6.083 13.723 1.00 93.81 129 THR A CA 1
ATOM 1054 C C . THR A 1 129 ? -7.039 5.207 13.155 1.00 93.81 129 THR A C 1
ATOM 1056 O O . THR A 1 129 ? -7.099 4.954 11.949 1.00 93.81 129 THR A O 1
ATOM 1059 N N . VAL A 1 130 ? -7.976 4.783 14.009 1.00 92.31 130 VAL A N 1
ATOM 1060 C CA . VAL A 1 130 ? -9.192 4.069 13.577 1.00 92.31 130 VAL A CA 1
ATOM 1061 C C . VAL A 1 130 ? -9.934 4.859 12.494 1.00 92.31 130 VAL A C 1
ATOM 1063 O O . VAL A 1 130 ? -10.224 4.310 11.429 1.00 92.31 130 VAL A O 1
ATOM 1066 N N . GLU A 1 131 ? -10.161 6.161 12.715 1.00 92.31 131 GLU A N 1
ATOM 1067 C CA . GLU A 1 131 ? -10.880 7.049 11.788 1.00 92.31 131 GLU A CA 1
ATOM 1068 C C . GLU A 1 131 ? -10.258 7.059 10.381 1.00 92.31 131 GLU A C 1
ATOM 1070 O O . GLU A 1 131 ? -10.965 7.008 9.370 1.00 92.31 131 GLU A O 1
ATOM 1075 N N . GLU A 1 132 ? -8.925 7.064 10.304 1.00 94.19 132 GLU A N 1
ATOM 1076 C CA . GLU A 1 132 ? -8.181 7.083 9.043 1.00 94.19 132 GLU A CA 1
ATOM 1077 C C . GLU A 1 132 ? -8.399 5.807 8.204 1.00 94.19 132 GLU A C 1
ATOM 1079 O O . GLU A 1 132 ? -8.306 5.863 6.973 1.00 94.19 132 GLU A O 1
ATOM 1084 N N . THR A 1 133 ? -8.778 4.686 8.833 1.00 94.00 133 THR A N 1
ATOM 1085 C CA . THR A 1 133 ? -9.065 3.415 8.142 1.00 94.00 133 THR A CA 1
ATOM 1086 C C . THR A 1 133 ? -10.504 3.277 7.643 1.00 94.00 133 THR A C 1
ATOM 1088 O O . THR A 1 133 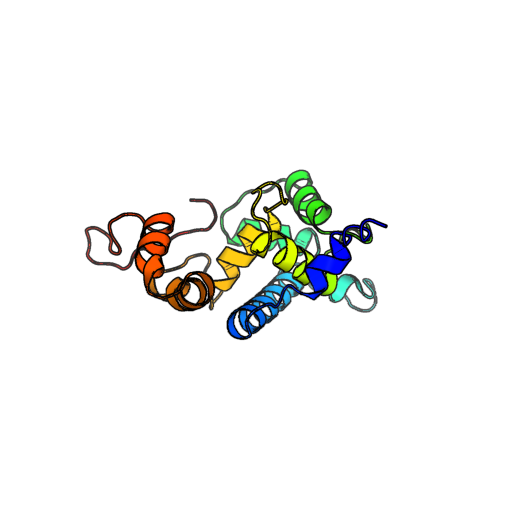? -10.743 2.596 6.639 1.00 94.00 133 THR A O 1
ATOM 1091 N N . LEU A 1 134 ? -11.462 3.961 8.286 1.00 93.00 134 LEU A N 1
ATOM 1092 C CA . LEU A 1 134 ? -12.901 3.712 8.125 1.00 93.00 134 LEU A CA 1
ATOM 1093 C C . LEU A 1 134 ? -13.376 3.779 6.677 1.00 93.00 134 LEU A C 1
ATOM 1095 O O . LEU A 1 134 ? -14.127 2.920 6.224 1.00 93.00 134 LEU A O 1
ATOM 1099 N N . GLN A 1 135 ? -12.935 4.795 5.935 1.00 93.56 135 GLN A N 1
ATOM 1100 C CA . GLN A 1 135 ? -13.395 5.025 4.567 1.00 93.56 135 GLN A CA 1
ATOM 1101 C C . GLN A 1 135 ? -13.031 3.856 3.642 1.00 93.56 135 GLN A C 1
ATOM 1103 O O . GLN A 1 135 ? -13.869 3.392 2.872 1.00 93.56 135 GLN A O 1
ATOM 1108 N N . ILE A 1 136 ? -11.793 3.369 3.725 1.00 93.75 136 ILE A N 1
ATOM 1109 C CA . ILE A 1 136 ? -11.314 2.269 2.883 1.00 93.75 136 ILE A CA 1
ATOM 1110 C C . ILE A 1 136 ? -11.940 0.946 3.340 1.00 93.75 136 ILE A C 1
ATOM 1112 O O . ILE A 1 136 ? -12.400 0.177 2.494 1.00 93.75 136 ILE A O 1
ATOM 1116 N N . LEU A 1 137 ? -12.030 0.697 4.652 1.00 94.50 137 LEU A N 1
ATOM 1117 C CA . LEU A 1 137 ? -12.668 -0.512 5.184 1.00 94.50 137 LEU A CA 1
ATOM 1118 C C . LEU A 1 137 ? -14.146 -0.594 4.792 1.00 94.50 137 LEU A C 1
ATOM 1120 O O . LEU A 1 137 ? -14.595 -1.624 4.287 1.00 94.50 137 LEU A O 1
ATOM 1124 N N . TYR A 1 138 ? -14.886 0.508 4.923 1.00 94.00 138 TYR A N 1
ATOM 1125 C CA . TYR A 1 138 ? -16.285 0.589 4.509 1.00 94.00 138 TYR A CA 1
ATOM 1126 C C . TYR A 1 138 ? -16.439 0.294 3.016 1.00 94.00 138 TYR A C 1
ATOM 1128 O O . TYR A 1 138 ? -17.295 -0.492 2.611 1.00 94.00 138 TYR A O 1
ATOM 1136 N N . VAL A 1 139 ? -15.576 0.891 2.189 1.00 92.38 139 VAL A N 1
ATOM 1137 C CA . VAL A 1 139 ? -15.570 0.675 0.742 1.00 92.38 139 VAL A CA 1
ATOM 1138 C C . VAL A 1 139 ? -15.292 -0.788 0.398 1.00 92.38 139 VAL A C 1
ATOM 1140 O O . VAL A 1 139 ? -15.907 -1.297 -0.536 1.00 92.38 139 VAL A O 1
ATOM 1143 N N . ARG A 1 140 ? -14.416 -1.491 1.120 1.00 90.69 140 ARG A N 1
ATOM 1144 C CA . ARG A 1 140 ? -14.046 -2.886 0.823 1.00 90.69 140 ARG A CA 1
ATOM 1145 C C . ARG A 1 140 ? -15.037 -3.918 1.358 1.00 90.69 140 ARG A C 1
ATOM 1147 O O . ARG A 1 140 ? -15.441 -4.797 0.601 1.00 90.69 140 ARG A O 1
ATOM 1154 N N . HIS A 1 141 ? -15.438 -3.795 2.620 1.00 91.88 141 HIS A N 1
ATOM 1155 C CA . HIS A 1 141 ? -16.159 -4.843 3.352 1.00 91.88 141 HIS A CA 1
ATOM 1156 C C . HIS A 1 141 ? -17.644 -4.515 3.573 1.00 91.88 141 HIS A C 1
ATOM 1158 O O . HIS A 1 141 ? -18.431 -5.410 3.883 1.00 91.88 141 HIS A O 1
ATOM 1164 N N . GLY A 1 142 ? -18.048 -3.259 3.353 1.00 92.81 142 GLY A N 1
ATOM 1165 C CA . GLY A 1 142 ? -19.399 -2.775 3.625 1.00 92.81 142 GLY A CA 1
ATOM 1166 C C . GLY A 1 142 ? -19.644 -2.502 5.110 1.00 92.81 142 GLY A C 1
ATOM 1167 O O . GLY A 1 142 ? -18.795 -2.762 5.961 1.00 92.81 142 GLY A O 1
ATOM 1168 N N . ARG A 1 143 ? -20.829 -1.964 5.432 1.00 92.00 143 ARG A N 1
ATOM 1169 C CA . ARG A 1 143 ? -21.183 -1.586 6.813 1.00 92.00 143 ARG A CA 1
ATOM 1170 C C . ARG A 1 143 ? -21.187 -2.776 7.770 1.00 92.00 143 ARG A C 1
ATOM 1172 O O . ARG A 1 143 ? -20.760 -2.616 8.909 1.00 92.00 143 ARG A O 1
ATOM 1179 N N . ASP A 1 144 ? -21.672 -3.923 7.303 1.00 93.56 144 ASP A N 1
ATOM 1180 C CA . ASP A 1 144 ? -21.957 -5.085 8.151 1.00 93.56 144 ASP A CA 1
ATOM 1181 C C . ASP A 1 144 ? -20.691 -5.740 8.709 1.00 93.56 144 ASP A C 1
ATOM 1183 O O . ASP A 1 144 ? -20.737 -6.338 9.775 1.00 93.56 144 ASP A O 1
ATOM 1187 N N . LYS A 1 145 ? -19.565 -5.615 7.998 1.00 93.31 145 LYS A N 1
ATOM 1188 C CA . LYS A 1 145 ? -18.267 -6.180 8.395 1.00 93.31 145 LYS A CA 1
ATOM 1189 C C . LYS A 1 145 ? -17.285 -5.139 8.918 1.00 93.31 145 LYS A C 1
ATOM 1191 O O . LYS A 1 145 ? -16.193 -5.496 9.334 1.00 93.31 145 LYS A O 1
ATOM 1196 N N . LEU A 1 146 ? -17.642 -3.856 8.873 1.00 92.88 146 LEU A N 1
ATOM 1197 C CA . LEU A 1 146 ? -16.731 -2.769 9.222 1.00 92.88 146 LEU A CA 1
ATOM 1198 C C . LEU A 1 146 ? -16.169 -2.929 10.641 1.00 92.88 146 LEU A C 1
ATOM 1200 O O . LEU A 1 146 ? -14.961 -2.831 10.829 1.00 92.88 146 LEU A O 1
ATOM 1204 N N . ASP A 1 147 ? -17.041 -3.218 11.605 1.00 91.25 147 ASP A N 1
ATOM 1205 C CA . ASP A 1 147 ? -16.673 -3.305 13.020 1.00 91.25 147 ASP A CA 1
ATOM 1206 C C . ASP A 1 147 ? -15.751 -4.519 13.280 1.00 91.25 147 ASP A C 1
ATOM 1208 O O . ASP A 1 147 ? -14.788 -4.417 14.040 1.00 91.25 147 ASP A O 1
ATOM 1212 N N . ASP A 1 148 ? -15.969 -5.634 12.570 1.00 93.81 148 ASP A N 1
ATOM 1213 C CA . ASP A 1 148 ? -15.104 -6.821 12.628 1.00 93.81 148 ASP A CA 1
ATOM 1214 C C . ASP A 1 148 ? -13.699 -6.532 12.077 1.00 93.81 148 ASP A C 1
ATOM 1216 O O . ASP A 1 148 ? -12.701 -6.953 12.662 1.00 93.81 148 ASP A O 1
ATOM 1220 N N . GLU A 1 149 ? -13.603 -5.790 10.969 1.00 93.25 149 GLU A N 1
ATOM 1221 C CA . GLU A 1 149 ? -12.316 -5.429 10.358 1.00 93.25 149 GLU A CA 1
ATOM 1222 C C . GLU A 1 149 ? -11.554 -4.400 11.206 1.00 93.25 149 GLU A C 1
ATOM 1224 O O . GLU A 1 149 ? -10.339 -4.511 11.369 1.00 93.25 149 GLU A O 1
ATOM 1229 N N . ILE A 1 150 ? -12.254 -3.427 11.804 1.00 91.94 150 ILE A N 1
ATOM 1230 C CA . ILE A 1 150 ? -11.648 -2.497 12.770 1.00 91.94 150 ILE A CA 1
ATOM 1231 C C . ILE A 1 150 ? -11.082 -3.290 13.943 1.00 91.94 150 ILE A C 1
ATOM 1233 O O . ILE A 1 150 ? -9.916 -3.115 14.291 1.00 91.94 150 ILE A O 1
ATOM 1237 N N . LYS A 1 151 ? -11.866 -4.210 14.508 1.00 92.00 151 LYS A N 1
ATOM 1238 C CA . LYS A 1 151 ? -11.422 -5.062 15.610 1.00 92.00 151 LYS A CA 1
ATOM 1239 C C . LYS A 1 151 ? -10.260 -5.976 15.217 1.00 92.00 151 LYS A C 1
ATOM 1241 O O . LYS A 1 151 ? -9.386 -6.229 16.041 1.00 92.00 151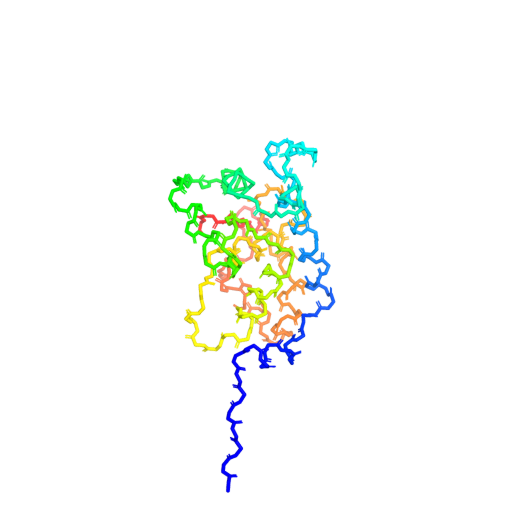 LYS A O 1
ATOM 1246 N N . ALA A 1 152 ? -10.192 -6.443 13.973 1.00 90.88 152 ALA A N 1
ATOM 1247 C CA . ALA A 1 152 ? -9.060 -7.233 13.491 1.00 90.88 152 ALA A CA 1
ATOM 1248 C C . ALA A 1 152 ? -7.750 -6.425 13.441 1.00 90.88 152 ALA A C 1
ATOM 1250 O O . ALA A 1 152 ? -6.680 -6.984 13.674 1.00 90.88 152 ALA A O 1
ATOM 1251 N N . ILE A 1 153 ? -7.828 -5.121 13.157 1.00 90.12 153 ILE A N 1
ATOM 1252 C CA . ILE A 1 153 ? -6.659 -4.237 13.037 1.00 90.12 153 ILE A CA 1
ATOM 1253 C C . ILE A 1 153 ? -6.276 -3.617 14.389 1.00 90.12 153 ILE A C 1
ATOM 1255 O O . ILE A 1 153 ? -5.099 -3.548 14.735 1.00 90.12 153 ILE A O 1
ATOM 1259 N N . PHE A 1 154 ? -7.265 -3.153 15.151 1.00 89.81 154 PHE A N 1
ATOM 1260 C CA . PHE A 1 154 ? -7.072 -2.370 16.370 1.00 89.81 154 PHE A CA 1
ATOM 1261 C C . PHE A 1 154 ? -7.385 -3.156 17.648 1.00 89.81 154 PHE A C 1
ATOM 1263 O O . PHE A 1 154 ? -7.037 -2.692 18.728 1.00 89.81 154 PHE A O 1
ATOM 1270 N N . GLY A 1 155 ? -7.976 -4.348 17.580 1.00 88.44 155 GLY A N 1
ATOM 1271 C CA . GLY A 1 155 ? -8.442 -5.099 18.751 1.00 88.44 155 GLY A CA 1
ATOM 1272 C C . GLY A 1 155 ? -9.792 -4.607 19.289 1.00 88.44 155 GLY A C 1
ATOM 1273 O O . GLY A 1 155 ? -10.466 -3.801 18.660 1.00 88.44 155 GLY A O 1
ATOM 1274 N N . ASP A 1 156 ? -10.191 -5.114 20.459 1.00 84.00 156 ASP A N 1
ATOM 1275 C CA . ASP A 1 156 ? -11.510 -4.849 21.064 1.00 84.00 156 ASP A CA 1
ATOM 1276 C C . ASP A 1 156 ? -11.745 -3.388 21.483 1.00 84.00 156 ASP A C 1
ATOM 1278 O O . ASP A 1 156 ? -12.883 -2.923 21.478 1.00 84.00 156 ASP A O 1
ATOM 1282 N N . ASP A 1 157 ? -10.678 -2.667 21.829 1.00 78.56 157 ASP A N 1
ATOM 1283 C CA . ASP A 1 157 ? -10.754 -1.293 22.322 1.00 78.56 157 ASP A CA 1
ATOM 1284 C C . ASP A 1 157 ? -10.270 -0.295 21.262 1.00 78.56 157 ASP A C 1
ATOM 1286 O O . ASP A 1 157 ? -9.106 -0.327 20.849 1.00 78.56 157 ASP A O 1
ATOM 1290 N N . GLU A 1 158 ? -11.139 0.644 20.876 1.00 72.06 158 GLU A N 1
ATOM 1291 C CA . GLU A 1 158 ? -10.831 1.732 19.926 1.00 72.06 158 GLU A CA 1
ATOM 1292 C C . GLU A 1 158 ? -10.031 2.888 20.557 1.00 72.06 158 GLU A C 1
ATOM 1294 O O . GLU A 1 158 ? -9.502 3.758 19.858 1.00 72.06 158 GLU A O 1
ATOM 1299 N N . LYS A 1 159 ? -9.945 2.918 21.890 1.00 77.81 159 LYS A N 1
ATOM 1300 C CA . LYS A 1 159 ? -9.240 3.945 22.664 1.00 77.81 159 LYS A CA 1
ATOM 1301 C C . LYS A 1 159 ? -8.284 3.312 23.656 1.00 77.81 159 LYS A C 1
ATOM 1303 O O . LYS A 1 159 ? -8.514 2.217 24.158 1.00 77.81 159 LYS A O 1
ATOM 1308 N N . ASN A 1 160 ? -7.219 4.039 23.959 1.00 79.06 160 ASN A N 1
ATOM 1309 C CA . ASN A 1 160 ? -6.297 3.663 25.019 1.00 79.06 160 ASN A CA 1
ATOM 1310 C C . ASN A 1 160 ? -6.930 3.913 26.401 1.00 79.06 160 ASN A C 1
ATOM 1312 O O . ASN A 1 160 ? -7.893 4.670 26.539 1.00 79.06 160 ASN A O 1
ATOM 1316 N N . ASN A 1 161 ? -6.340 3.329 27.449 1.00 81.12 161 ASN A N 1
ATOM 1317 C CA . ASN A 1 161 ? -6.797 3.486 28.840 1.00 81.12 161 ASN A CA 1
ATOM 1318 C C . ASN A 1 161 ? -6.824 4.947 29.332 1.00 81.12 161 ASN A C 1
ATOM 1320 O O . ASN A 1 161 ? -7.496 5.256 30.312 1.00 81.12 161 ASN A O 1
ATOM 1324 N N . ASP A 1 162 ? -6.082 5.840 28.675 1.00 83.25 162 ASP A N 1
ATOM 1325 C CA . ASP A 1 162 ? -6.033 7.277 28.960 1.00 83.25 162 ASP A CA 1
ATOM 1326 C C . ASP A 1 162 ? -7.081 8.097 28.175 1.00 83.25 162 ASP A C 1
ATOM 1328 O O . ASP A 1 162 ? 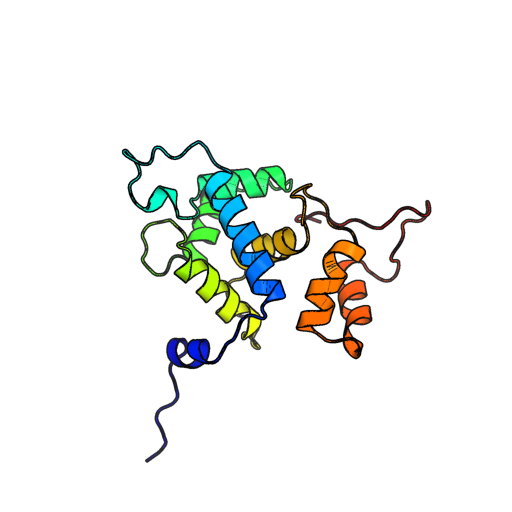-7.136 9.320 28.305 1.00 83.25 162 ASP A O 1
ATOM 1332 N N . GLY A 1 163 ? -7.926 7.440 27.373 1.00 78.69 163 GLY A N 1
ATOM 1333 C CA . GLY A 1 163 ? -8.970 8.063 26.560 1.00 78.69 163 GLY A CA 1
ATOM 1334 C C . GLY A 1 163 ? -8.496 8.622 25.214 1.00 78.69 163 GLY A C 1
ATOM 1335 O O . GLY A 1 163 ? -9.325 9.163 24.477 1.00 78.69 163 GLY A O 1
ATOM 1336 N N . THR A 1 164 ? -7.208 8.490 24.877 1.00 83.06 164 THR A N 1
ATOM 1337 C CA . THR A 1 164 ? -6.673 8.872 23.560 1.00 83.06 164 THR A CA 1
ATOM 1338 C C . THR A 1 164 ? -7.081 7.880 22.471 1.00 83.06 164 THR A C 1
ATOM 1340 O O . THR A 1 164 ? -7.377 6.714 22.748 1.00 83.06 164 THR A O 1
ATOM 1343 N N . GLU A 1 165 ? -7.122 8.348 21.221 1.00 82.62 165 GLU A N 1
ATOM 1344 C CA . GLU A 1 165 ? -7.372 7.476 20.072 1.00 82.62 165 GLU A CA 1
ATOM 1345 C C . GLU A 1 165 ? -6.259 6.447 19.916 1.00 82.62 165 GLU A C 1
ATOM 1347 O O . GLU A 1 165 ? -5.071 6.751 20.059 1.00 82.62 165 GLU A O 1
ATOM 1352 N N . LYS A 1 166 ? -6.655 5.218 19.596 1.00 87.69 166 LYS A N 1
ATOM 1353 C CA . LYS A 1 166 ? -5.702 4.166 19.294 1.00 87.69 166 LYS A CA 1
ATOM 1354 C C . LYS A 1 166 ? -5.070 4.412 17.929 1.00 87.69 166 LYS A C 1
ATOM 1356 O O . LYS A 1 166 ? -5.762 4.648 16.938 1.00 87.69 166 LYS A O 1
ATOM 1361 N N . GLU A 1 167 ? -3.747 4.322 17.892 1.00 91.75 167 GLU A N 1
ATOM 1362 C CA . GLU A 1 167 ? -2.952 4.417 16.674 1.00 91.75 167 GLU A CA 1
ATOM 1363 C C . GLU A 1 167 ? -2.152 3.129 16.479 1.00 91.75 167 GLU A C 1
ATOM 1365 O O . GLU A 1 167 ? -1.658 2.547 17.446 1.00 91.75 167 GLU A O 1
ATOM 1370 N N . ILE A 1 168 ? -1.986 2.713 15.226 1.00 92.44 168 ILE A N 1
ATOM 1371 C CA . ILE A 1 168 ? -1.077 1.629 14.837 1.00 92.44 168 ILE A CA 1
ATOM 1372 C C . ILE A 1 168 ? 0.120 2.181 14.064 1.00 92.44 168 ILE A C 1
ATOM 1374 O O . ILE A 1 168 ? 0.037 3.222 13.403 1.00 92.44 168 ILE A O 1
ATOM 1378 N N . THR A 1 169 ? 1.228 1.448 14.109 1.00 94.19 169 THR A N 1
ATOM 1379 C CA . THR A 1 169 ? 2.399 1.664 13.249 1.00 94.19 169 THR A CA 1
ATOM 1380 C C . THR A 1 169 ? 2.607 0.444 12.358 1.00 94.19 169 THR A C 1
ATOM 1382 O O . THR A 1 169 ? 2.136 -0.640 12.679 1.00 94.19 169 THR A O 1
ATOM 1385 N N . TYR A 1 170 ? 3.292 0.600 11.223 1.00 91.44 170 TYR A N 1
ATOM 1386 C CA . TYR A 1 170 ? 3.385 -0.467 10.216 1.00 91.44 170 TYR A CA 1
ATOM 1387 C C . TYR A 1 170 ? 4.065 -1.757 10.715 1.00 91.44 170 TYR A C 1
ATOM 1389 O O . TYR A 1 170 ? 3.747 -2.843 10.245 1.00 91.44 170 TYR A O 1
ATOM 1397 N N . GLY A 1 171 ? 5.033 -1.641 11.627 1.00 78.75 171 GLY A N 1
ATOM 1398 C CA . GLY A 1 171 ? 5.836 -2.767 12.115 1.00 78.75 171 GLY A CA 1
ATOM 1399 C C . GLY A 1 171 ? 5.384 -3.368 13.449 1.00 78.75 171 GLY A C 1
ATOM 1400 O O . GLY A 1 171 ? 6.165 -4.126 14.026 1.00 78.75 171 GLY A O 1
ATOM 1401 N N . GLN A 1 172 ? 4.212 -2.977 13.961 1.00 64.62 172 GLN A N 1
ATOM 1402 C CA . GLN A 1 172 ? 3.642 -3.474 15.220 1.00 64.62 172 GLN A CA 1
ATOM 1403 C C . GLN A 1 172 ? 2.618 -4.580 14.994 1.00 64.62 172 GLN A C 1
ATOM 1405 O O . GLN A 1 172 ? 1.900 -4.521 13.974 1.00 64.62 172 GLN A O 1
#

Secondary structure (DSSP, 8-state):
-PPPPPPHHHHGGG----HHHHHHHHHHHHHHHTTSS---HHHHGGGGGSB-HHHHHHHHHHTT----HHHHHHHHHTT-SS-SSSB-HHHHHHHHHHHHH-SSS-S--HHHHHHHHHHH-TT--S-EEHHHHHHHHHHHH-HHHHHHHHHHHH-S-SB-TTSPBPEE-TT-

Radius of gyration: 17.67 Å; chains: 1; bounding box: 43×42×56 Å

pLDDT: mean 90.89, std 8.99, range [51.41, 98.31]